Protein AF-A0AAN5CEE8-F1 (afdb_monomer)

Sequence (96 aa):
VCEMLRSLIILSLVACVSATWSEWKEVNGECSDSCGMCGIRVIAERKCLTKNCIGPSQQTEFCGEKLCVFPRKTCCEGYVKGLTEGNTLECMPKQE

Foldseek 3Di:
DPDDPDDDDDPDPPPPPDWDKDDKDADFFDWPDQAQLPTKGWGTAIDTPDPDDDDDRTDMGGDNFAFDDPPDHRHDPQWDWDQDPVRDTTTDGDDD

Radius of gyration: 22.55 Å; Cα contacts (8 Å, |Δi|>4): 172; chains: 1; bounding box: 42×40×63 Å

Secondary structure (DSSP, 8-state):
--------------------BPPPEE--PPPS-SSTT-EEEEEEE--BSSS---S-SEEEEEE--BPPPTTS-SS-TTEEEEE-TTS-EEEEEPP-

Mean predicted aligned error: 9.22 Å

pLDDT: mean 87.47, std 15.9, range [46.72, 98.19]

Solvent-accessible surface area (backbone atoms only — not comparable to full-atom values): 5876 Å² total; per-residue (Å²): 129,92,76,82,77,87,71,88,87,74,96,69,86,75,75,79,77,70,49,39,68,49,72,77,41,79,46,86,45,72,53,75,30,78,29,8,44,64,7,49,22,43,45,27,38,38,49,65,76,48,74,82,57,85,78,82,51,63,42,72,45,74,28,22,44,40,57,32,59,85,96,50,66,40,34,31,91,70,34,34,84,39,75,46,98,82,78,43,70,27,30,34,75,59,83,132

Nearest PDB structures (foldseek):
  4fz0-assembly1_M  TM=6.379E-01  e=1.397E+00  Psalmopoeus cambridgei
  2kni-assembly1_A  TM=5.882E-01  e=1.872E+00  Psalmopoeus cambridgei
  4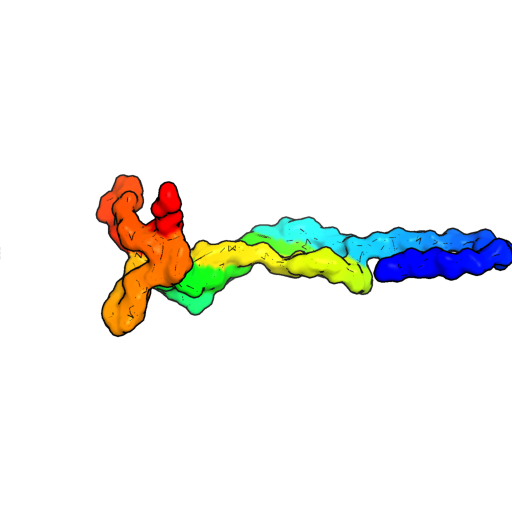fz1-assembly1_D  TM=6.663E-01  e=2.659E+00  Psalmopoeus cambridgei
  7s58-assembly4_F  TM=2.877E-01  e=7.619E+00  Homo sapiens

InterPro domains:
  IPR000884 Thrombospondin type-1 (TSP1) repeat [PS50092] (15-69)

Organism: NCBI:txid1317129

Structure (mmCIF, N/CA/C/O backbone):
data_AF-A0AAN5CEE8-F1
#
_entry.id   AF-A0AAN5CEE8-F1
#
loop_
_atom_site.group_PDB
_atom_site.id
_atom_site.type_symbol
_atom_site.label_atom_id
_atom_site.label_alt_id
_atom_site.label_comp_id
_atom_site.label_asym_id
_atom_site.label_entity_id
_atom_site.label_seq_id
_atom_site.pdbx_PDB_ins_code
_atom_site.Cartn_x
_atom_site.Cartn_y
_atom_site.Cartn_z
_atom_site.occupancy
_atom_site.B_iso_or_equiv
_atom_site.auth_seq_id
_atom_site.auth_comp_id
_atom_site.auth_asym_id
_atom_site.auth_atom_id
_atom_site.pdbx_PDB_model_num
ATOM 1 N N . VAL A 1 1 ? 5.432 -18.832 -25.335 1.00 48.50 1 VAL A N 1
ATOM 2 C CA . VAL A 1 1 ? 6.300 -20.007 -25.094 1.00 48.50 1 VAL A CA 1
ATOM 3 C C . VAL A 1 1 ? 6.943 -20.343 -26.425 1.00 48.50 1 VAL A C 1
ATOM 5 O O . VAL A 1 1 ? 6.219 -20.368 -27.409 1.00 48.50 1 VAL A O 1
ATOM 8 N N . CYS A 1 2 ? 8.273 -20.432 -26.495 1.00 46.72 2 CYS A N 1
ATOM 9 C CA . CYS A 1 2 ? 8.981 -20.722 -27.744 1.00 46.72 2 CYS A CA 1
ATOM 10 C C . CYS A 1 2 ? 8.632 -22.161 -28.157 1.00 46.72 2 CYS A C 1
ATOM 12 O O . CYS A 1 2 ? 9.130 -23.106 -27.548 1.00 46.72 2 CYS A O 1
ATOM 14 N N . GLU A 1 3 ? 7.692 -22.337 -29.088 1.00 48.28 3 GLU A N 1
ATOM 15 C CA . GLU A 1 3 ? 7.335 -23.668 -29.573 1.00 48.28 3 GLU A CA 1
ATOM 16 C C . GLU A 1 3 ? 8.411 -24.161 -30.539 1.00 48.28 3 GLU A C 1
ATOM 18 O O . GLU A 1 3 ? 8.627 -23.616 -31.621 1.00 48.28 3 GLU A O 1
ATOM 23 N N . MET A 1 4 ? 9.113 -25.202 -30.096 1.00 52.91 4 MET A N 1
ATOM 24 C CA . MET A 1 4 ? 10.127 -25.924 -30.850 1.00 52.91 4 MET A CA 1
ATOM 25 C C . MET A 1 4 ? 9.442 -26.711 -31.971 1.00 52.91 4 MET A C 1
ATOM 27 O O . MET A 1 4 ? 9.072 -27.874 -31.781 1.00 52.91 4 MET A O 1
ATOM 31 N N . LEU A 1 5 ? 9.254 -26.100 -33.145 1.00 49.06 5 LEU A N 1
ATOM 32 C CA . LEU A 1 5 ? 8.796 -26.848 -34.310 1.00 49.06 5 LEU A CA 1
ATOM 33 C C . LEU A 1 5 ? 9.936 -27.760 -34.775 1.00 49.06 5 LEU A C 1
ATOM 35 O O . LEU A 1 5 ? 10.926 -27.329 -35.363 1.00 49.06 5 LEU A O 1
ATOM 39 N N . ARG A 1 6 ? 9.786 -29.042 -34.441 1.00 60.31 6 ARG A N 1
ATOM 40 C CA . ARG A 1 6 ? 10.620 -30.155 -34.888 1.00 60.31 6 ARG A CA 1
ATOM 41 C C . ARG A 1 6 ? 10.721 -30.138 -36.414 1.00 60.31 6 ARG A C 1
ATOM 43 O O . ARG A 1 6 ? 9.795 -30.585 -37.078 1.00 60.31 6 ARG A O 1
ATOM 50 N N . SER A 1 7 ? 11.842 -29.695 -36.968 1.00 50.66 7 SER A N 1
ATOM 51 C CA . SER A 1 7 ? 12.313 -30.238 -38.240 1.00 50.66 7 SER A CA 1
ATOM 52 C C . SER A 1 7 ? 13.791 -29.962 -38.456 1.00 50.66 7 SER A C 1
ATOM 54 O O . SER A 1 7 ? 14.302 -28.877 -38.194 1.00 50.66 7 SER A O 1
ATOM 56 N N . LEU A 1 8 ? 14.470 -31.026 -38.867 1.00 55.25 8 LEU A N 1
ATOM 57 C CA . LEU A 1 8 ? 15.902 -31.130 -39.082 1.00 55.25 8 LEU A CA 1
ATOM 58 C C . LEU A 1 8 ? 16.334 -30.176 -40.207 1.00 55.25 8 LEU A C 1
ATOM 60 O O . LEU A 1 8 ? 15.673 -30.116 -41.237 1.00 55.25 8 LEU A O 1
ATOM 64 N N . ILE A 1 9 ? 17.504 -29.548 -40.029 1.00 56.56 9 ILE A N 1
ATOM 65 C CA . ILE A 1 9 ? 18.256 -28.755 -41.023 1.00 56.56 9 ILE A CA 1
ATOM 66 C C . ILE A 1 9 ? 17.831 -27.275 -41.108 1.00 56.56 9 ILE A C 1
ATOM 68 O O . ILE A 1 9 ? 17.007 -26.900 -41.929 1.00 56.56 9 ILE A O 1
ATOM 72 N N . ILE A 1 10 ? 18.447 -26.427 -40.273 1.00 51.53 10 ILE A N 1
ATOM 73 C CA . ILE A 1 10 ? 19.158 -25.176 -40.627 1.00 51.53 10 ILE A CA 1
ATOM 74 C C . ILE A 1 10 ? 19.864 -24.694 -39.346 1.00 51.53 10 ILE A C 1
ATOM 76 O O . ILE A 1 10 ? 19.259 -24.602 -38.280 1.00 51.53 10 ILE A O 1
ATOM 80 N N . LEU A 1 11 ? 21.164 -24.408 -39.445 1.00 55.09 11 LEU A N 1
ATOM 81 C CA . LEU A 1 11 ? 22.028 -23.935 -38.358 1.00 55.09 11 LEU A CA 1
ATOM 82 C C . LEU A 1 11 ? 21.752 -22.450 -38.029 1.00 55.09 11 LEU A C 1
ATOM 84 O O . LEU A 1 11 ? 22.657 -21.621 -38.042 1.00 55.09 11 LEU A O 1
ATOM 88 N N . SER A 1 12 ? 20.495 -22.068 -37.803 1.00 56.78 12 SER A N 1
ATOM 89 C CA . SER A 1 12 ? 20.166 -20.719 -37.345 1.00 56.78 12 SER A CA 1
ATOM 90 C C . SER A 1 12 ? 20.337 -20.663 -35.832 1.00 56.78 12 SER A C 1
ATOM 92 O O . SER A 1 12 ? 19.583 -21.306 -35.100 1.00 56.78 12 SER A O 1
ATOM 94 N N . LEU A 1 13 ? 21.318 -19.888 -35.364 1.00 60.78 13 LEU A N 1
ATOM 95 C CA . LEU A 1 13 ? 21.421 -19.437 -33.976 1.00 60.78 13 LEU A CA 1
ATOM 96 C C . LEU A 1 13 ? 20.162 -18.626 -33.637 1.00 60.78 13 LEU A C 1
ATOM 98 O O . LEU A 1 13 ? 20.140 -17.402 -33.753 1.00 60.78 13 LEU A O 1
ATOM 102 N N . VAL A 1 14 ? 19.089 -19.310 -33.244 1.00 62.50 14 VAL A N 1
ATOM 103 C CA . VAL A 1 14 ? 17.935 -18.668 -32.621 1.00 62.50 14 VAL A CA 1
ATOM 104 C C . VAL A 1 14 ? 18.390 -18.276 -31.224 1.00 62.50 14 VAL A C 1
ATOM 106 O O . VAL A 1 14 ? 18.334 -19.068 -30.284 1.00 62.50 14 VAL A O 1
ATOM 109 N N . ALA A 1 15 ? 18.906 -17.055 -31.095 1.00 61.22 15 ALA A N 1
ATOM 110 C CA . ALA A 1 15 ? 19.102 -16.442 -29.796 1.00 61.22 15 ALA A CA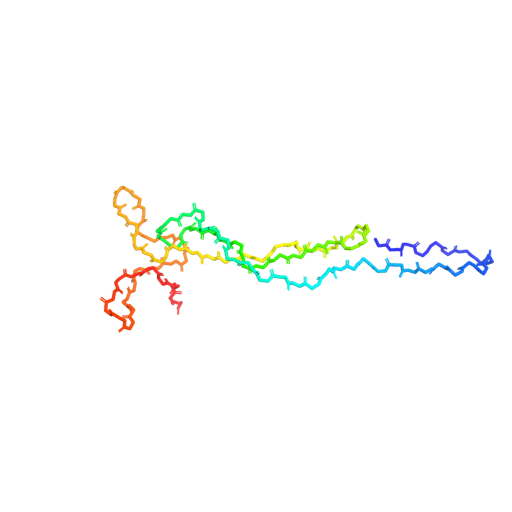 1
ATOM 111 C C . ALA A 1 15 ? 17.717 -16.308 -29.156 1.00 61.22 15 ALA A C 1
ATOM 113 O O . ALA A 1 15 ? 16.908 -15.469 -29.555 1.00 61.22 15 ALA A O 1
ATOM 114 N N . CYS A 1 16 ? 17.415 -17.180 -28.196 1.00 59.62 16 CYS A N 1
ATOM 115 C CA . CYS A 1 16 ? 16.239 -17.031 -27.360 1.00 59.62 16 CYS A CA 1
ATOM 116 C C . CYS A 1 16 ? 16.474 -15.784 -26.501 1.00 59.62 16 CYS A C 1
ATOM 118 O O . CYS A 1 16 ? 17.119 -15.851 -25.457 1.00 59.62 16 CYS A O 1
ATOM 120 N N . VAL A 1 17 ? 16.031 -14.622 -26.987 1.00 64.88 17 VAL A N 1
ATOM 121 C CA . VAL A 1 17 ? 16.055 -13.386 -26.205 1.00 64.88 17 VAL A CA 1
ATOM 122 C C . VAL A 1 17 ? 15.001 -13.556 -25.121 1.00 64.88 17 VAL A C 1
ATOM 124 O O . VAL A 1 17 ? 13.811 -13.333 -25.348 1.00 64.88 17 VAL A O 1
ATOM 127 N N . SER A 1 18 ? 15.431 -14.034 -23.955 1.00 70.81 18 SER A N 1
ATOM 128 C CA . SER A 1 18 ? 14.605 -14.017 -22.755 1.00 70.81 18 SER A CA 1
ATOM 129 C C . SER A 1 18 ? 14.162 -12.584 -22.510 1.00 70.81 18 SER A C 1
ATOM 131 O O . SER A 1 18 ? 14.961 -11.654 -22.631 1.00 70.81 18 SER A O 1
ATOM 133 N N . ALA A 1 19 ? 12.878 -12.395 -22.218 1.00 79.62 19 ALA A N 1
ATOM 134 C CA . ALA A 1 19 ? 12.385 -11.063 -21.951 1.00 79.62 19 ALA A CA 1
ATOM 135 C C . ALA A 1 19 ? 13.018 -10.533 -20.656 1.00 79.62 19 ALA A C 1
ATOM 137 O O . ALA A 1 19 ? 12.931 -11.190 -19.617 1.00 79.62 19 ALA A O 1
ATOM 138 N N . THR A 1 20 ? 13.666 -9.372 -20.725 1.00 90.88 20 THR A N 1
ATOM 139 C CA . THR A 1 20 ? 14.495 -8.854 -19.630 1.00 90.88 20 THR A CA 1
ATOM 140 C C . THR A 1 20 ? 13.822 -7.658 -18.980 1.00 90.88 20 THR A C 1
ATOM 142 O O . THR A 1 20 ? 13.492 -6.670 -19.638 1.00 90.88 20 THR A O 1
ATOM 145 N N . TRP A 1 21 ? 13.640 -7.742 -17.668 1.00 95.19 21 TRP A N 1
ATOM 146 C CA . TRP A 1 21 ? 13.217 -6.625 -16.835 1.00 95.19 21 TRP A CA 1
ATOM 147 C C . TRP A 1 21 ? 14.415 -5.757 -16.435 1.00 95.19 21 TRP A C 1
ATOM 149 O O . TRP A 1 21 ? 15.515 -6.273 -16.247 1.00 95.19 21 TRP A O 1
ATOM 159 N N . SER A 1 22 ? 14.198 -4.453 -16.259 1.00 96.00 22 SER A N 1
ATOM 160 C CA . SER A 1 22 ? 15.130 -3.609 -15.510 1.00 96.00 22 SER A CA 1
ATOM 161 C C . SER A 1 22 ? 15.152 -4.018 -14.039 1.00 96.00 22 SER A C 1
ATOM 163 O O . SER A 1 22 ? 14.244 -4.700 -13.553 1.00 96.00 22 SER A O 1
ATOM 165 N N . GLU A 1 23 ? 16.148 -3.521 -13.314 1.00 96.88 23 GLU A N 1
ATOM 166 C CA . GLU A 1 23 ? 16.106 -3.536 -11.856 1.00 96.88 23 GLU A CA 1
ATOM 167 C C . GLU A 1 23 ? 14.862 -2.802 -11.342 1.00 96.88 23 GLU A C 1
ATOM 169 O O . GLU A 1 23 ? 14.312 -1.915 -12.014 1.00 96.88 23 GLU A O 1
ATOM 174 N N . TRP A 1 24 ? 14.406 -3.221 -10.163 1.00 97.75 24 TRP A N 1
ATOM 175 C CA . TRP A 1 24 ? 13.361 -2.523 -9.432 1.00 97.75 24 TRP A CA 1
ATOM 176 C C . TRP A 1 24 ? 13.901 -1.187 -8.942 1.00 97.75 24 TRP A C 1
ATOM 178 O O . TRP A 1 24 ? 14.968 -1.114 -8.339 1.00 97.75 24 TRP A O 1
ATOM 188 N N . LYS A 1 25 ? 13.141 -0.132 -9.197 1.00 98.12 25 LYS A N 1
ATOM 189 C CA . LYS A 1 25 ? 13.393 1.203 -8.688 1.00 98.12 25 LYS A CA 1
ATOM 190 C C . LYS A 1 25 ? 12.372 1.496 -7.604 1.00 98.12 25 LYS A C 1
ATOM 192 O O . LYS A 1 25 ? 11.182 1.560 -7.908 1.00 98.12 25 LYS A O 1
ATOM 197 N N . GLU A 1 26 ? 12.841 1.700 -6.380 1.00 98.12 26 GLU A N 1
ATOM 198 C CA . GLU A 1 26 ? 11.989 2.144 -5.280 1.00 98.12 26 GLU A CA 1
ATOM 199 C C . GLU A 1 26 ? 11.367 3.506 -5.598 1.00 98.12 26 GLU A C 1
ATOM 201 O O . GLU A 1 26 ? 12.015 4.420 -6.124 1.00 98.12 26 GLU A O 1
ATOM 206 N N . VAL A 1 27 ? 10.082 3.622 -5.294 1.00 97.12 27 VAL A N 1
ATOM 207 C CA . VAL A 1 27 ? 9.297 4.843 -5.429 1.00 97.12 27 VAL A CA 1
ATOM 208 C C . VAL A 1 27 ? 8.430 4.995 -4.188 1.00 97.12 27 VAL A C 1
ATOM 210 O O . VAL A 1 27 ? 8.043 4.015 -3.566 1.00 97.12 27 VAL A O 1
ATOM 213 N N . ASN A 1 28 ? 8.101 6.229 -3.827 1.00 94.94 28 ASN A N 1
ATOM 214 C CA . ASN A 1 28 ? 7.139 6.493 -2.764 1.00 94.94 28 ASN A CA 1
ATOM 215 C C . ASN A 1 28 ? 5.840 6.980 -3.401 1.00 94.94 28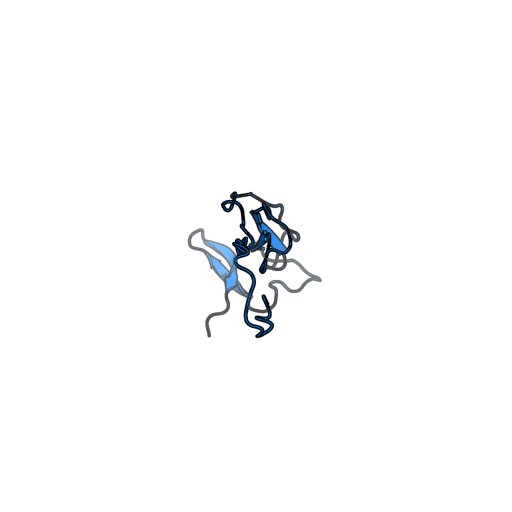 ASN A C 1
ATOM 217 O O . ASN A 1 28 ? 5.608 8.185 -3.506 1.00 94.94 28 ASN A O 1
ATOM 221 N N . GLY A 1 29 ? 5.054 6.038 -3.925 1.00 96.75 29 GLY A N 1
ATOM 222 C CA . GLY A 1 29 ? 3.765 6.342 -4.530 1.00 96.75 29 GLY A CA 1
ATOM 223 C C . GLY A 1 29 ? 2.799 6.948 -3.514 1.00 96.75 29 GLY A C 1
ATOM 224 O O . GLY A 1 29 ? 2.816 6.609 -2.328 1.00 96.75 29 GLY A O 1
ATOM 225 N N . GLU A 1 30 ? 1.931 7.838 -3.986 1.00 97.62 30 GLU A N 1
ATOM 226 C CA . GLU A 1 30 ? 0.854 8.367 -3.156 1.00 97.62 30 GLU A CA 1
ATOM 227 C C . GLU A 1 30 ? -0.128 7.253 -2.790 1.00 97.62 30 GLU A C 1
ATOM 229 O O . GLU A 1 30 ? -0.437 6.374 -3.598 1.00 97.62 30 GLU A O 1
ATOM 234 N N . CYS A 1 31 ? -0.618 7.291 -1.554 1.00 97.81 31 CYS A N 1
ATOM 235 C CA . CYS A 1 31 ? -1.630 6.350 -1.115 1.00 97.81 31 CYS A CA 1
ATOM 236 C C . CYS A 1 31 ? -2.981 6.707 -1.737 1.00 97.81 31 CYS A C 1
ATOM 238 O O . CYS A 1 31 ? -3.441 7.841 -1.609 1.00 97.81 31 CYS A O 1
ATOM 240 N N . SER A 1 32 ? -3.638 5.737 -2.377 1.00 97.75 32 SER A N 1
ATOM 241 C CA . SER A 1 32 ? -4.935 5.959 -3.032 1.00 97.75 32 SER A CA 1
ATOM 242 C C . SER A 1 32 ? -6.081 6.284 -2.065 1.00 97.75 32 SER A C 1
ATOM 244 O O . SER A 1 32 ? -7.153 6.699 -2.500 1.00 97.75 32 SER A O 1
ATOM 246 N N . ASP A 1 33 ? -5.882 6.064 -0.766 1.00 96.75 33 ASP A N 1
ATOM 247 C CA . ASP A 1 33 ? -6.817 6.412 0.298 1.00 96.75 33 ASP A CA 1
ATOM 248 C C . ASP A 1 33 ? -6.040 6.852 1.541 1.00 96.75 33 ASP A C 1
ATOM 250 O O . ASP A 1 33 ? -4.899 6.462 1.742 1.00 96.75 33 ASP A O 1
ATOM 254 N N . SER A 1 34 ? -6.635 7.664 2.402 1.00 96.31 34 SER A N 1
ATOM 255 C CA . SER A 1 34 ? -5.915 8.242 3.549 1.00 96.31 34 SER A CA 1
ATOM 256 C C . SER A 1 34 ? -6.216 7.561 4.886 1.00 96.31 34 SER A C 1
ATOM 258 O O . SER A 1 34 ? -5.651 7.957 5.908 1.00 96.31 34 SER A O 1
ATOM 260 N N . CYS A 1 35 ? -7.101 6.559 4.901 1.00 96.94 35 CYS A N 1
ATOM 261 C CA . CYS A 1 35 ? -7.519 5.872 6.118 1.00 96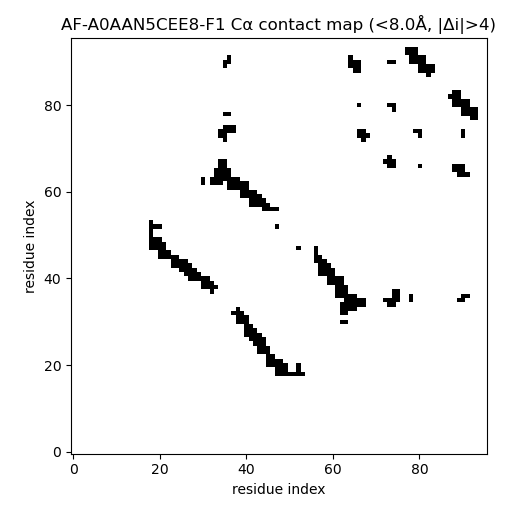.94 35 CYS A CA 1
ATOM 262 C C . CYS A 1 35 ? -7.913 4.404 5.886 1.00 96.94 35 CYS A C 1
ATOM 264 O O . CYS A 1 35 ? -8.150 3.953 4.764 1.00 96.94 35 CYS A O 1
ATOM 266 N N . GLY A 1 36 ? -8.041 3.672 6.988 1.00 97.12 36 GLY A N 1
ATOM 267 C CA . GLY A 1 36 ? -8.654 2.360 7.086 1.00 97.12 36 GLY A CA 1
ATOM 268 C C . GLY A 1 36 ? -7.786 1.204 6.610 1.00 97.12 36 GLY A C 1
ATOM 269 O O . GLY A 1 36 ? -8.299 0.092 6.543 1.00 97.12 36 GLY A O 1
ATOM 270 N N . MET A 1 37 ? -6.522 1.436 6.244 1.00 97.50 37 MET A N 1
ATOM 271 C CA . MET A 1 37 ? -5.726 0.509 5.426 1.00 97.50 37 MET A CA 1
ATOM 272 C C . MET A 1 37 ? -6.450 0.107 4.130 1.00 97.50 37 MET A C 1
ATOM 274 O O . MET A 1 37 ? -6.340 -1.014 3.644 1.00 97.50 37 MET A O 1
ATOM 278 N N . CYS A 1 38 ? -7.246 1.031 3.588 1.00 96.69 38 CYS A N 1
ATOM 279 C CA . CYS A 1 38 ? -8.016 0.836 2.362 1.00 96.69 38 CYS A CA 1
ATOM 280 C C . CYS A 1 38 ? -7.253 1.279 1.108 1.00 96.69 38 CYS A C 1
ATOM 282 O O . CYS A 1 38 ? -7.673 0.974 -0.009 1.00 96.69 38 CYS A O 1
ATOM 284 N N . GLY A 1 39 ? -6.173 2.042 1.285 1.00 97.00 39 GLY A N 1
ATOM 285 C CA . GLY A 1 39 ? -5.389 2.583 0.191 1.00 97.00 39 GLY A CA 1
ATOM 286 C C . GLY A 1 39 ? -4.363 1.583 -0.312 1.00 97.00 39 GLY A C 1
ATOM 287 O O . GLY A 1 39 ? -3.921 0.702 0.422 1.00 97.00 39 GLY A O 1
ATOM 288 N N . ILE A 1 40 ? -3.967 1.749 -1.567 1.00 97.31 40 ILE A N 1
ATOM 289 C CA . ILE A 1 40 ? -2.853 1.038 -2.182 1.00 97.31 40 ILE A CA 1
ATOM 290 C C . ILE A 1 40 ? -1.879 2.088 -2.706 1.00 97.31 40 ILE A C 1
ATOM 292 O O . ILE A 1 40 ? -2.299 3.092 -3.288 1.00 97.31 40 ILE A O 1
ATOM 296 N N . ARG A 1 41 ? -0.582 1.858 -2.513 1.00 97.81 41 ARG A N 1
ATOM 297 C CA . ARG A 1 41 ? 0.481 2.659 -3.128 1.00 97.81 41 ARG A CA 1
ATOM 298 C C . ARG A 1 41 ? 1.475 1.780 -3.857 1.00 97.81 41 ARG A C 1
ATOM 300 O O . ARG A 1 41 ? 1.662 0.617 -3.509 1.00 97.81 41 ARG A O 1
ATOM 307 N N . VAL A 1 42 ? 2.127 2.360 -4.855 1.00 98.19 42 VAL A N 1
ATOM 308 C CA . VAL A 1 42 ? 3.253 1.742 -5.556 1.00 98.19 42 VAL A CA 1
ATOM 309 C C . VAL A 1 42 ? 4.526 2.023 -4.764 1.00 98.19 42 VAL A C 1
ATOM 311 O O . VAL A 1 42 ? 4.796 3.178 -4.442 1.00 98.19 42 VAL A O 1
ATOM 314 N N . ILE A 1 43 ? 5.299 0.980 -4.466 1.00 98.19 43 ILE A N 1
ATOM 315 C CA . ILE A 1 43 ? 6.565 1.080 -3.718 1.00 98.19 43 ILE A CA 1
ATOM 316 C C . ILE A 1 43 ? 7.797 0.817 -4.574 1.00 98.19 43 ILE A C 1
ATOM 318 O O . ILE A 1 43 ? 8.902 1.230 -4.234 1.00 98.19 43 ILE A O 1
ATOM 322 N N . ALA A 1 44 ? 7.625 0.136 -5.704 1.00 98.19 44 ALA A N 1
ATOM 323 C CA . ALA A 1 44 ? 8.701 -0.065 -6.654 1.00 98.19 44 ALA A CA 1
ATOM 324 C C . ALA A 1 44 ? 8.157 -0.255 -8.066 1.00 98.19 44 ALA A C 1
ATOM 326 O O . ALA A 1 44 ? 7.094 -0.842 -8.276 1.00 98.19 44 ALA A O 1
ATOM 327 N N . GLU A 1 45 ? 8.925 0.199 -9.047 1.00 98.12 45 GLU A N 1
ATOM 328 C CA . GLU A 1 45 ? 8.608 0.068 -10.463 1.00 98.12 45 GLU A CA 1
ATOM 329 C C . GLU A 1 45 ? 9.787 -0.507 -11.236 1.00 98.12 45 GLU A C 1
ATOM 331 O O . GLU A 1 45 ? 10.949 -0.274 -10.910 1.00 98.12 45 GLU A O 1
ATOM 336 N N . ARG A 1 46 ? 9.498 -1.226 -12.315 1.00 97.50 46 ARG A N 1
ATOM 337 C CA . ARG A 1 46 ? 10.500 -1.686 -13.276 1.00 97.50 46 ARG A CA 1
ATOM 338 C C . ARG A 1 46 ? 9.968 -1.586 -14.695 1.00 97.50 46 ARG A C 1
ATOM 340 O O . ARG A 1 46 ? 8.762 -1.618 -14.939 1.00 97.50 46 ARG A O 1
ATOM 347 N N . LYS A 1 47 ? 10.880 -1.501 -15.657 1.00 96.25 47 LYS A N 1
ATOM 348 C CA . LYS A 1 47 ? 10.557 -1.395 -17.082 1.00 96.25 47 LYS A CA 1
ATOM 349 C C . LYS A 1 47 ? 10.949 -2.669 -17.808 1.00 96.25 47 LYS A C 1
ATOM 351 O O . LYS A 1 47 ? 11.979 -3.271 -17.518 1.00 96.25 47 LYS A O 1
ATOM 356 N N . CYS A 1 48 ? 10.129 -3.076 -18.768 1.00 94.75 48 CYS A N 1
ATOM 357 C CA . CYS A 1 48 ? 10.491 -4.156 -19.672 1.00 94.75 48 CYS A CA 1
ATOM 358 C C . CYS A 1 48 ? 11.498 -3.615 -20.694 1.00 94.75 48 CYS A C 1
ATOM 360 O O . CYS A 1 48 ? 11.189 -2.671 -21.420 1.00 94.75 48 CYS A O 1
ATOM 362 N N . LEU A 1 49 ? 12.709 -4.171 -20.713 1.00 92.50 49 LEU A N 1
ATOM 363 C CA . LEU A 1 49 ? 13.790 -3.736 -21.605 1.00 92.50 49 LEU A CA 1
ATOM 364 C C . LEU A 1 49 ? 13.701 -4.394 -22.988 1.00 92.50 49 LEU A C 1
ATOM 366 O O . LEU A 1 49 ? 14.331 -3.944 -23.941 1.00 92.50 49 LEU A O 1
ATOM 370 N N . THR A 1 50 ? 12.908 -5.455 -23.109 1.00 88.38 50 THR A N 1
ATOM 371 C CA . THR A 1 50 ? 12.658 -6.193 -24.352 1.00 88.38 50 THR A CA 1
ATOM 372 C C . THR A 1 50 ? 11.170 -6.143 -24.712 1.00 88.38 50 THR A C 1
ATOM 374 O O . THR A 1 50 ? 10.380 -5.443 -24.087 1.00 88.38 50 THR A O 1
ATOM 377 N N . LYS A 1 51 ? 10.737 -6.903 -25.722 1.00 81.19 51 LYS A N 1
ATOM 378 C CA . LYS A 1 51 ? 9.306 -7.161 -25.948 1.00 81.19 51 LYS A CA 1
ATOM 379 C C . LYS A 1 51 ? 8.863 -8.351 -25.080 1.00 81.19 51 LYS A C 1
ATOM 381 O O . LYS A 1 51 ? 9.663 -9.252 -24.837 1.00 81.19 51 LYS A O 1
ATOM 386 N N . ASN A 1 52 ? 7.600 -8.365 -24.648 1.00 85.56 52 ASN A N 1
ATOM 387 C CA . ASN A 1 52 ? 6.925 -9.507 -24.002 1.00 85.56 52 ASN A CA 1
A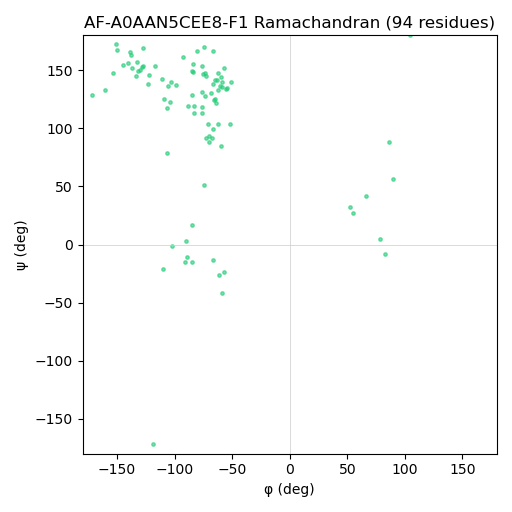TOM 388 C C . ASN A 1 52 ? 7.438 -9.943 -22.608 1.00 85.56 52 ASN A C 1
ATOM 390 O O . ASN A 1 52 ? 7.535 -11.143 -22.347 1.00 85.56 52 ASN A O 1
ATOM 394 N N . CYS A 1 53 ? 7.749 -9.018 -21.692 1.00 90.06 53 CYS A N 1
ATOM 395 C CA . CYS A 1 53 ? 8.045 -9.412 -20.309 1.00 90.06 53 CYS A CA 1
ATOM 396 C C . CYS A 1 53 ? 6.813 -9.985 -19.597 1.00 90.06 53 CYS A C 1
ATOM 398 O O . CYS A 1 53 ? 5.712 -9.449 -19.709 1.00 90.06 53 CYS A O 1
ATOM 400 N N . ILE A 1 54 ? 7.019 -11.060 -18.836 1.00 91.19 54 ILE A N 1
ATOM 401 C CA . ILE A 1 54 ? 5.980 -11.702 -18.026 1.00 91.19 54 ILE A CA 1
ATOM 402 C C . ILE A 1 54 ? 6.109 -11.214 -16.580 1.00 91.19 54 ILE A C 1
ATOM 404 O O . ILE A 1 54 ? 7.215 -11.128 -16.038 1.00 91.19 54 ILE A O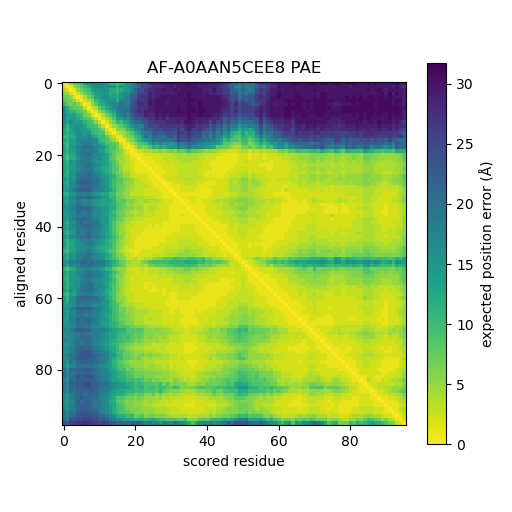 1
ATOM 408 N N . GLY A 1 55 ? 4.969 -10.920 -15.958 1.00 92.12 55 GLY A N 1
ATOM 409 C CA . GLY A 1 55 ? 4.870 -10.487 -14.566 1.00 92.12 55 GLY A CA 1
ATOM 410 C C . GLY A 1 55 ? 4.601 -8.988 -14.409 1.00 92.12 55 GLY A C 1
ATOM 411 O O . GLY A 1 55 ? 4.471 -8.267 -15.399 1.00 92.12 55 GLY A O 1
ATOM 412 N N . PRO A 1 56 ? 4.496 -8.512 -13.160 1.00 95.69 56 PRO A N 1
ATOM 413 C CA . PRO A 1 56 ? 4.115 -7.135 -12.887 1.00 95.69 56 PRO A CA 1
ATOM 414 C C . PRO A 1 56 ? 5.266 -6.163 -13.163 1.00 95.69 56 PRO A C 1
ATOM 416 O O . PRO A 1 56 ? 6.440 -6.487 -12.947 1.00 95.69 56 PRO A O 1
ATOM 419 N N . SER A 1 57 ? 4.917 -4.957 -13.611 1.00 96.44 57 SER A N 1
ATOM 420 C CA . SER A 1 57 ? 5.828 -3.810 -13.728 1.00 96.44 57 SER A CA 1
ATOM 421 C C . SER A 1 57 ? 5.890 -2.961 -12.456 1.00 96.44 57 SER A C 1
ATOM 423 O O . SER A 1 57 ? 6.759 -2.101 -12.350 1.00 96.44 57 SER A O 1
ATOM 425 N N . GLN A 1 58 ? 4.990 -3.20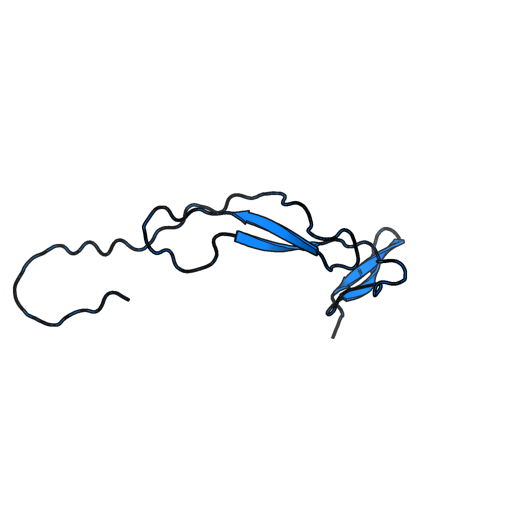1 -11.501 1.00 97.94 58 GLN A N 1
ATOM 426 C CA . GLN A 1 58 ? 4.862 -2.443 -10.260 1.00 97.94 58 GLN A CA 1
ATOM 427 C C . GLN A 1 58 ? 4.730 -3.394 -9.068 1.00 97.94 58 GLN A C 1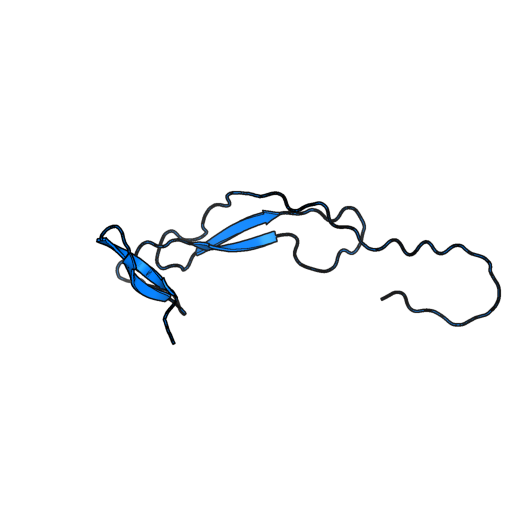
ATOM 429 O O . GLN A 1 58 ? 4.113 -4.454 -9.180 1.00 97.94 58 GLN A O 1
ATOM 434 N N . GLN A 1 59 ? 5.301 -3.003 -7.935 1.00 98.19 59 GLN A N 1
ATOM 435 C CA . GLN A 1 59 ? 5.027 -3.586 -6.627 1.00 98.19 59 GLN A CA 1
ATOM 436 C C . GLN A 1 59 ? 4.174 -2.611 -5.833 1.00 98.19 59 GLN A C 1
ATOM 438 O O . GLN A 1 59 ? 4.439 -1.407 -5.831 1.00 98.19 59 GLN A O 1
ATOM 443 N N . THR A 1 60 ? 3.163 -3.143 -5.161 1.00 97.69 60 THR A N 1
ATOM 444 C CA . THR A 1 60 ? 2.197 -2.359 -4.402 1.00 97.69 60 THR A CA 1
ATOM 445 C C . THR A 1 60 ? 2.062 -2.878 -2.986 1.00 97.69 60 THR A C 1
ATOM 447 O O . THR A 1 60 ? 2.204 -4.078 -2.753 1.00 97.69 60 THR A O 1
ATOM 450 N N . GLU A 1 61 ? 1.686 -1.996 -2.072 1.00 96.75 61 GLU A N 1
ATOM 451 C CA . GLU A 1 61 ? 1.327 -2.347 -0.700 1.00 96.75 61 GLU A CA 1
ATOM 452 C C . GLU A 1 61 ? 0.093 -1.571 -0.237 1.00 96.75 61 GLU A C 1
ATOM 454 O O . GLU A 1 61 ? -0.275 -0.555 -0.837 1.00 96.75 61 GLU A O 1
ATOM 459 N N . PHE A 1 62 ? -0.534 -2.053 0.836 1.00 96.88 62 PHE A N 1
ATOM 460 C CA . PHE A 1 62 ? -1.607 -1.330 1.510 1.00 96.88 62 PHE A CA 1
ATOM 461 C C . PHE A 1 62 ? -1.058 -0.152 2.316 1.00 96.88 62 PHE A C 1
ATOM 463 O O . PHE A 1 62 ? 0.034 -0.223 2.873 1.00 96.88 62 PHE A O 1
ATOM 470 N N . CYS A 1 63 ? -1.838 0.918 2.405 1.00 97.25 63 CYS A N 1
ATOM 471 C CA . CYS A 1 63 ? -1.467 2.139 3.109 1.00 97.25 63 CYS A CA 1
ATOM 472 C C . CYS A 1 63 ? -2.705 2.873 3.654 1.00 97.25 63 CYS A C 1
ATOM 474 O O . CYS A 1 63 ? -3.851 2.510 3.364 1.00 97.25 63 CYS A O 1
ATOM 476 N N . GLY A 1 64 ? -2.471 3.920 4.453 1.00 96.19 64 GLY A N 1
ATOM 477 C CA . GLY A 1 64 ? -3.530 4.691 5.107 1.00 96.19 64 GLY A CA 1
ATOM 478 C C . GLY A 1 64 ? -3.878 4.115 6.477 1.00 96.19 64 GLY A C 1
ATOM 479 O O . GLY A 1 64 ? -5.030 3.779 6.734 1.00 96.19 64 GLY A O 1
ATOM 480 N N . GLU A 1 65 ? -2.885 4.003 7.360 1.00 96.19 65 GLU A N 1
ATOM 481 C CA . GLU A 1 65 ? -2.963 3.320 8.661 1.00 96.19 65 GLU A CA 1
ATOM 482 C C . GLU A 1 65 ? -3.997 3.951 9.608 1.00 96.19 65 GLU A C 1
ATOM 484 O O . GLU A 1 65 ? -4.569 3.286 10.473 1.00 96.19 65 GLU A O 1
ATOM 489 N N . LYS A 1 66 ? -4.284 5.243 9.431 1.00 96.50 66 LYS A N 1
ATOM 490 C CA . LYS A 1 66 ? -5.230 5.996 10.263 1.00 96.50 66 LYS A CA 1
ATOM 491 C C . LYS A 1 66 ? -6.625 5.391 10.219 1.00 96.50 66 LYS A C 1
ATOM 493 O O . LYS A 1 66 ? -7.108 4.992 9.170 1.00 96.50 66 LYS A O 1
ATOM 498 N N . LEU A 1 67 ? -7.338 5.424 11.338 1.00 97.50 67 LEU A N 1
ATOM 499 C CA . LEU A 1 67 ? -8.737 5.000 11.380 1.00 97.50 67 LEU A CA 1
ATOM 500 C C . LEU A 1 67 ? -9.621 5.877 10.484 1.00 97.50 67 LEU A C 1
ATOM 502 O O . LEU A 1 67 ? -9.582 7.105 10.572 1.00 97.50 67 LEU A O 1
ATOM 506 N N . CYS A 1 68 ? -10.483 5.257 9.679 1.00 97.44 68 CYS A N 1
ATOM 507 C CA . CYS A 1 68 ? -11.551 5.995 9.019 1.00 97.44 68 CYS A CA 1
ATOM 508 C C . CYS A 1 68 ? -12.642 6.393 10.024 1.00 97.44 68 CYS A C 1
ATOM 510 O O . CYS A 1 68 ? -12.983 5.645 10.948 1.00 97.44 68 CYS A O 1
ATOM 512 N N . VAL A 1 69 ? -13.231 7.566 9.802 1.00 95.81 69 VAL A N 1
ATOM 513 C CA . VAL A 1 69 ? -14.387 8.060 10.560 1.00 95.81 69 VAL A CA 1
ATOM 514 C C . VAL A 1 69 ? -15.703 7.688 9.873 1.00 95.81 69 VAL A C 1
ATOM 516 O O . VAL A 1 69 ? -15.744 7.389 8.676 1.00 95.81 69 VAL A O 1
ATOM 519 N N . PHE A 1 70 ? -16.798 7.730 10.636 1.00 94.00 70 PHE A N 1
ATOM 520 C CA . PHE A 1 70 ? -18.155 7.579 10.106 1.00 94.00 70 PHE A CA 1
ATOM 521 C C . PHE A 1 70 ? -18.389 8.538 8.916 1.00 94.00 70 PHE A C 1
ATOM 523 O O . PHE A 1 70 ? -17.938 9.684 8.982 1.00 94.00 70 PHE A O 1
ATOM 530 N N . PRO A 1 71 ? -19.085 8.120 7.837 1.00 94.94 71 PRO A N 1
ATOM 531 C CA . PRO A 1 71 ? -19.886 6.895 7.675 1.00 94.94 71 PRO A CA 1
ATOM 532 C C . PRO A 1 71 ? -19.122 5.679 7.143 1.00 94.94 71 PRO A C 1
ATOM 534 O O . PRO A 1 71 ? -19.719 4.630 6.898 1.00 94.94 71 PRO A O 1
ATOM 537 N N . ARG A 1 72 ? -17.812 5.805 6.928 1.00 95.12 72 ARG A N 1
ATOM 538 C CA . ARG A 1 72 ? -17.001 4.716 6.388 1.00 95.12 72 ARG A CA 1
ATOM 539 C C . ARG A 1 72 ? -16.730 3.673 7.472 1.00 95.12 72 ARG A C 1
ATOM 541 O O . ARG A 1 72 ? -16.703 3.985 8.663 1.00 95.12 72 ARG A O 1
ATOM 548 N N . LYS A 1 73 ? -16.496 2.425 7.056 1.00 94.94 73 LYS A N 1
ATOM 549 C CA . LYS A 1 73 ? -15.950 1.403 7.959 1.00 94.94 73 LYS A CA 1
ATOM 550 C C . LYS A 1 73 ? -14.601 1.885 8.481 1.00 94.94 73 LYS A C 1
ATOM 552 O O . LYS A 1 73 ? -13.791 2.367 7.699 1.00 94.94 73 LYS A O 1
ATOM 557 N N . THR A 1 74 ? -14.372 1.731 9.781 1.00 96.44 74 THR A N 1
ATOM 558 C CA . THR A 1 74 ? -13.157 2.210 10.450 1.00 96.44 74 THR A CA 1
ATOM 559 C C . THR A 1 74 ? -11.873 1.611 9.870 1.00 96.44 74 THR A C 1
ATOM 561 O O . THR A 1 74 ? -10.919 2.356 9.671 1.00 96.44 74 THR A O 1
ATOM 564 N N . CYS A 1 75 ? -11.874 0.307 9.571 1.00 97.44 75 CYS A N 1
ATOM 565 C CA . CYS A 1 75 ? -10.801 -0.405 8.874 1.00 97.44 75 CYS A CA 1
ATOM 566 C C . CYS A 1 75 ? -11.385 -1.256 7.737 1.00 97.44 75 CYS A C 1
ATOM 568 O O . CYS A 1 75 ? -12.530 -1.718 7.829 1.00 97.44 75 CYS A O 1
ATOM 570 N N . CYS A 1 76 ? -10.608 -1.444 6.673 1.00 96.62 76 CYS A N 1
ATOM 571 C CA . CYS A 1 76 ? -10.928 -2.313 5.550 1.00 96.62 76 CYS A CA 1
ATOM 572 C C . CYS A 1 76 ? -10.767 -3.800 5.902 1.00 96.62 76 CYS A C 1
ATOM 574 O O . CYS A 1 76 ? -10.291 -4.167 6.975 1.00 96.62 76 CYS A O 1
ATOM 576 N N . GLU A 1 77 ? -11.238 -4.671 5.009 1.00 95.50 77 GLU A N 1
ATOM 577 C CA . GLU A 1 77 ? -11.196 -6.121 5.207 1.00 95.50 77 GLU A CA 1
ATOM 578 C C . GLU A 1 77 ? -9.762 -6.629 5.412 1.00 95.50 77 GLU A C 1
ATOM 580 O O . GLU A 1 77 ? -8.831 -6.148 4.775 1.00 95.50 77 GLU A O 1
ATOM 585 N N . GLY A 1 78 ? -9.585 -7.574 6.339 1.00 94.94 78 GLY A N 1
ATOM 586 C CA . GLY A 1 78 ? -8.263 -8.046 6.767 1.00 94.94 78 GLY A CA 1
ATOM 587 C C . GLY A 1 78 ? -7.586 -7.166 7.825 1.00 94.94 78 GLY A C 1
ATOM 588 O O . GLY A 1 78 ? -6.590 -7.594 8.403 1.00 94.94 78 GLY A O 1
ATOM 589 N N . TYR A 1 79 ? -8.151 -5.996 8.148 1.00 96.75 79 TYR A N 1
ATOM 590 C CA . TYR A 1 79 ? -7.610 -5.068 9.140 1.00 96.75 79 TYR A CA 1
ATOM 591 C C . TYR A 1 79 ? -8.607 -4.768 10.265 1.00 96.75 79 TYR A C 1
ATOM 593 O O . TYR A 1 79 ? -9.821 -4.688 10.067 1.00 96.75 79 TYR A O 1
ATOM 601 N N . VAL A 1 80 ? -8.088 -4.579 11.474 1.00 96.38 80 VAL A N 1
ATOM 602 C CA . VAL A 1 80 ? -8.848 -4.235 12.680 1.00 96.38 80 VAL A CA 1
ATOM 603 C C . VAL A 1 80 ? -8.175 -3.088 13.420 1.00 96.38 80 VAL A C 1
ATOM 605 O O . VAL A 1 80 ? -6.980 -2.851 13.278 1.00 96.38 80 VAL A O 1
ATOM 608 N N . LYS A 1 81 ? -8.945 -2.365 14.232 1.00 95.88 81 LYS A N 1
ATOM 609 C CA . LYS A 1 81 ? -8.404 -1.320 15.100 1.00 95.88 81 LYS A CA 1
ATOM 610 C C . LYS A 1 81 ? -7.461 -1.947 16.133 1.00 95.88 81 LYS A C 1
ATOM 612 O O . LYS A 1 81 ? -7.900 -2.776 16.927 1.00 95.88 81 LYS A O 1
ATOM 617 N N . GLY A 1 82 ? -6.211 -1.504 16.149 1.00 94.69 82 GLY A N 1
ATOM 618 C CA . GLY A 1 82 ? -5.192 -1.881 17.123 1.00 94.69 82 GLY A CA 1
ATOM 619 C C . GLY A 1 82 ? -4.534 -0.656 17.757 1.00 94.69 82 GLY A C 1
ATOM 620 O O . GLY A 1 82 ? -4.760 0.478 17.331 1.00 94.69 82 GLY A O 1
ATOM 621 N N . LEU A 1 83 ? -3.761 -0.890 18.817 1.00 94.94 83 LEU A N 1
ATOM 622 C CA . LEU A 1 83 ? -2.958 0.130 19.488 1.00 94.94 83 LEU A CA 1
ATOM 623 C C . LEU A 1 83 ? -1.496 -0.065 19.083 1.00 94.94 83 LEU A C 1
ATOM 625 O O . LEU A 1 83 ? -0.947 -1.147 19.286 1.00 94.94 83 LEU A O 1
ATOM 629 N N . THR A 1 84 ? -0.880 0.966 18.513 1.00 92.56 84 THR A N 1
ATOM 630 C CA . THR A 1 84 ? 0.543 0.947 18.159 1.00 92.56 84 THR A CA 1
ATOM 631 C C . THR A 1 84 ? 1.425 1.226 19.376 1.00 92.56 84 THR A C 1
ATOM 633 O O . THR A 1 84 ? 0.950 1.719 20.402 1.00 92.56 84 THR A O 1
ATOM 636 N N . GLU A 1 85 ? 2.732 0.966 19.261 1.00 90.75 85 GLU A N 1
ATOM 637 C CA . GLU A 1 85 ? 3.720 1.253 20.319 1.00 90.75 85 GLU A CA 1
ATOM 638 C C . GLU A 1 85 ? 3.738 2.737 20.737 1.00 90.75 85 GLU A C 1
ATOM 640 O O . GLU A 1 85 ? 4.092 3.068 21.865 1.00 90.75 85 GLU A O 1
ATOM 645 N N . GLY A 1 86 ? 3.296 3.636 19.851 1.00 89.88 86 GLY A N 1
ATOM 646 C CA . GLY A 1 86 ? 3.162 5.070 20.113 1.00 89.88 86 GLY A CA 1
ATOM 647 C C . GLY A 1 86 ? 1.844 5.485 20.777 1.00 89.88 86 GLY A C 1
ATOM 648 O O 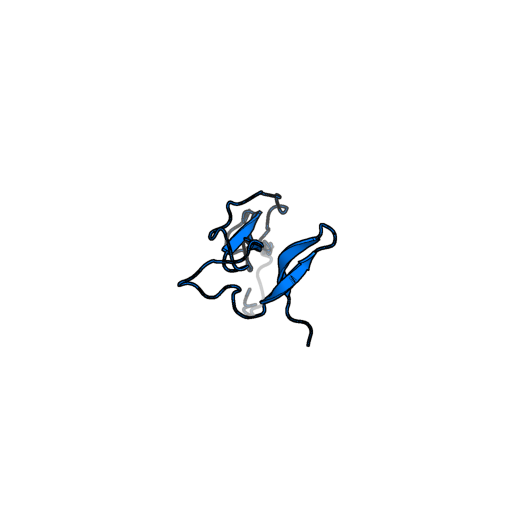. GLY A 1 86 ? 1.477 6.655 20.685 1.00 89.88 86 GLY A O 1
ATOM 649 N N . ASN A 1 87 ? 1.086 4.558 21.377 1.00 92.12 87 ASN A N 1
ATOM 650 C CA . ASN A 1 87 ? -0.252 4.794 21.941 1.00 92.12 87 ASN A CA 1
ATOM 651 C C . ASN A 1 87 ? -1.258 5.412 20.945 1.00 92.12 87 ASN A C 1
ATOM 653 O O . ASN A 1 87 ? -2.204 6.095 21.346 1.00 92.12 87 ASN A O 1
ATOM 657 N N . THR A 1 88 ? -1.078 5.170 19.644 1.00 94.06 88 THR A N 1
ATOM 658 C CA . THR A 1 88 ? -1.985 5.658 18.599 1.00 94.06 88 THR A CA 1
ATOM 659 C C . THR A 1 88 ? -2.870 4.520 18.108 1.00 94.06 88 THR A C 1
ATOM 661 O O . THR A 1 88 ? -2.438 3.374 17.997 1.00 94.06 88 THR A O 1
ATOM 664 N N . LEU A 1 89 ? -4.143 4.825 17.861 1.00 95.12 89 LEU A N 1
ATOM 665 C CA . LEU A 1 89 ? -5.096 3.859 17.331 1.00 95.12 89 LEU A CA 1
ATOM 666 C C . LEU A 1 89 ? -5.047 3.870 15.805 1.00 95.12 89 LEU A C 1
ATOM 668 O O . LEU A 1 89 ? -5.366 4.886 15.188 1.00 95.12 89 LEU A O 1
ATOM 672 N N . GLU A 1 90 ? -4.696 2.733 15.219 1.00 96.69 90 GLU A N 1
ATOM 673 C CA . GLU A 1 90 ? -4.516 2.554 13.776 1.00 96.69 90 GLU A CA 1
ATOM 674 C C . GLU A 1 90 ? -5.101 1.213 13.324 1.00 96.69 90 GLU A C 1
ATOM 676 O O . GLU A 1 90 ? -5.458 0.355 14.137 1.00 96.69 90 GLU A O 1
ATOM 681 N N . CYS A 1 91 ? -5.265 1.046 12.018 1.00 96.88 91 CYS A N 1
ATOM 682 C CA . CYS A 1 91 ? -5.705 -0.205 11.424 1.00 96.88 91 CYS A CA 1
ATOM 683 C C . CYS A 1 91 ? -4.510 -1.146 11.260 1.00 96.88 91 CYS A C 1
ATOM 685 O O . CYS A 1 91 ? -3.563 -0.850 10.539 1.00 96.88 91 CYS A O 1
ATOM 687 N N . MET A 1 92 ? -4.576 -2.298 11.920 1.00 94.88 92 MET A N 1
ATOM 688 C CA . MET A 1 92 ? -3.540 -3.328 11.935 1.00 94.88 92 MET A CA 1
ATOM 689 C C . MET A 1 92 ? -4.072 -4.625 11.314 1.00 94.88 92 MET A C 1
ATOM 691 O O . MET A 1 92 ? -5.284 -4.852 11.359 1.00 94.88 92 MET A O 1
ATOM 695 N N . PRO A 1 93 ? -3.210 -5.487 10.745 1.00 94.88 93 PRO A N 1
ATOM 696 C CA . PRO A 1 93 ? -3.634 -6.790 10.242 1.00 94.88 93 PRO A CA 1
ATOM 697 C C . PRO A 1 93 ? -4.358 -7.592 11.326 1.00 94.88 93 PRO A C 1
ATOM 699 O O . PRO A 1 93 ? -3.911 -7.656 12.475 1.00 94.88 93 PRO A O 1
ATOM 702 N N . LYS A 1 94 ? -5.487 -8.201 10.970 1.00 92.81 94 LYS A N 1
ATOM 703 C CA . LYS A 1 94 ? -6.235 -9.078 11.869 1.00 92.81 94 LYS A CA 1
ATOM 704 C C . LYS A 1 94 ? -5.377 -10.307 12.193 1.00 92.81 94 LYS A C 1
ATOM 706 O O . LYS A 1 94 ? -4.931 -10.994 11.283 1.00 92.81 94 LYS A O 1
ATOM 711 N N . GLN A 1 95 ? -5.155 -10.573 13.477 1.00 83.00 95 GLN A N 1
ATOM 712 C CA . GLN A 1 95 ? -4.534 -11.819 13.930 1.00 83.00 95 GLN A CA 1
ATOM 713 C C . GLN A 1 95 ? -5.579 -12.943 13.845 1.00 83.00 95 GLN A C 1
ATOM 715 O O . GLN A 1 95 ? -6.726 -12.733 14.257 1.00 83.00 95 GLN A O 1
ATOM 720 N N . GLU A 1 96 ? -5.207 -14.074 13.244 1.00 66.38 96 GLU A N 1
ATOM 721 C CA . GLU A 1 96 ? -6.047 -15.280 13.139 1.00 66.38 96 GLU A CA 1
ATOM 722 C C . GLU A 1 96 ? -5.972 -16.152 14.394 1.00 66.38 96 GLU A C 1
ATOM 724 O O . GLU A 1 96 ? -4.866 -16.272 14.971 1.00 66.38 96 GLU A O 1
#